Protein AF-A0A0K2TX67-F1 (afdb_monomer)

Radius of gyration: 11.94 Å; Cα contacts (8 Å, |Δi|>4): 56; chains: 1; bounding box: 27×33×27 Å

pLDDT: mean 93.98, std 7.35, range [52.59, 98.0]

Organism: Lepeophtheirus salmonis (NCBI:txid72036)

Mean predicted aligned error: 3.22 Å

Foldseek 3Di:
DPPDDPLCVVCVVDDQPFPFCCSDPPQHPVNSVVCVVVVRGGPVVLVVVCVVVVVDPVVSVVVD

Nearest PDB structures (foldseek):
  1ci4-assembly1_A  TM=9.984E-01  e=5.385E-07  Homo sapiens
  7z21-assembly1_A  TM=9.906E-01  e=8.124E-07  Homo sapiens
  6ghd-assembly1_E  TM=9.959E-01  e=1.145E-06  Homo sapiens
  2ezx-assembly1_A  TM=9.603E-01  e=2.605E-06  Homo sapiens
  7abm-assembly1_A  TM=9.622E-01  e=3.427E-06  Homo sapiens

Structure (mmCIF, N/CA/C/O backbone):
data_AF-A0A0K2TX67-F1
#
_entry.id   AF-A0A0K2TX67-F1
#
loop_
_atom_site.group_PDB
_atom_site.id
_atom_site.type_symbol
_atom_site.label_atom_id
_atom_site.label_alt_id
_atom_site.label_comp_id
_atom_site.label_asym_id
_atom_site.label_entity_id
_atom_site.label_seq_id
_atom_site.pdbx_PDB_ins_code
_atom_site.Cartn_x
_atom_site.Cartn_y
_atom_site.Cartn_z
_atom_site.occupancy
_atom_site.B_iso_or_equiv
_atom_site.auth_seq_id
_atom_site.auth_comp_id
_atom_site.auth_asym_id
_atom_site.auth_atom_id
_atom_site.pdbx_PDB_model_num
ATOM 1 N N . MET A 1 1 ? 0.118 22.979 -11.558 1.00 52.59 1 MET A N 1
ATOM 2 C CA . MET A 1 1 ? 1.247 22.176 -11.038 1.00 52.59 1 MET A CA 1
ATOM 3 C C . MET A 1 1 ? 0.688 20.898 -10.442 1.00 52.59 1 MET A C 1
ATOM 5 O O . MET A 1 1 ? -0.225 20.986 -9.635 1.00 52.59 1 MET A O 1
ATOM 9 N N . SER A 1 2 ? 1.168 19.727 -10.858 1.00 57.03 2 SER A N 1
ATOM 10 C CA . SER A 1 2 ? 0.730 18.468 -10.246 1.00 57.03 2 SER A CA 1
ATOM 11 C C . SER A 1 2 ? 1.429 18.304 -8.897 1.00 57.03 2 SER A C 1
ATOM 13 O O . SER A 1 2 ? 2.651 18.203 -8.850 1.00 57.03 2 SER A O 1
ATOM 15 N N . THR A 1 3 ? 0.652 18.287 -7.816 1.00 86.56 3 THR A N 1
ATOM 16 C CA . THR A 1 3 ? 1.113 18.203 -6.417 1.00 86.56 3 THR A CA 1
ATOM 17 C C . THR A 1 3 ? 1.632 16.816 -6.020 1.00 86.56 3 THR A C 1
ATOM 19 O O . THR A 1 3 ? 2.174 16.645 -4.933 1.00 86.56 3 THR A O 1
ATOM 22 N N . THR A 1 4 ? 1.485 15.817 -6.894 1.00 88.12 4 THR A N 1
ATOM 23 C CA . THR A 1 4 ? 1.893 14.427 -6.655 1.00 88.12 4 THR A CA 1
ATOM 24 C C . THR A 1 4 ? 3.260 14.097 -7.257 1.00 88.12 4 THR A C 1
ATOM 26 O O . THR A 1 4 ? 3.663 14.643 -8.295 1.00 88.12 4 THR A O 1
ATOM 29 N N . THR A 1 5 ? 3.960 13.159 -6.615 1.00 92.69 5 THR A N 1
ATOM 30 C CA . THR A 1 5 ? 5.283 12.674 -7.033 1.00 92.69 5 THR A CA 1
ATOM 31 C C . THR A 1 5 ? 5.216 11.862 -8.329 1.00 92.69 5 THR A C 1
ATOM 33 O O . THR A 1 5 ? 4.186 11.268 -8.649 1.00 92.69 5 THR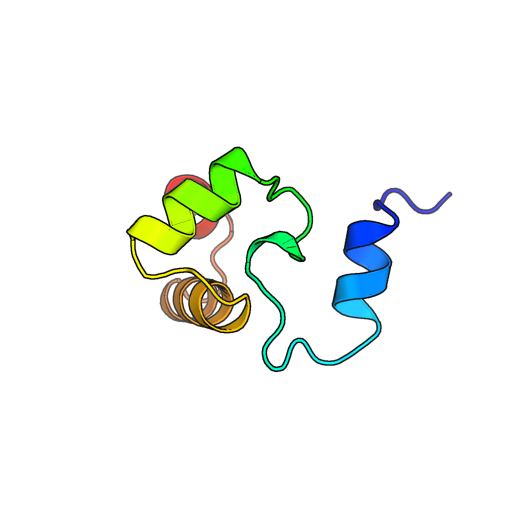 A O 1
ATOM 36 N N . GLN A 1 6 ? 6.332 11.772 -9.062 1.00 93.00 6 GLN A N 1
ATOM 37 C CA . GLN A 1 6 ? 6.420 10.915 -10.255 1.00 93.00 6 GLN A CA 1
ATOM 38 C C . GLN A 1 6 ? 6.104 9.449 -9.925 1.00 93.00 6 GLN A C 1
ATOM 40 O O . GLN A 1 6 ? 5.389 8.786 -10.668 1.00 93.00 6 GLN A O 1
ATOM 45 N N . LYS A 1 7 ? 6.566 8.971 -8.764 1.00 93.94 7 LYS A N 1
ATOM 46 C CA . LYS A 1 7 ? 6.288 7.621 -8.264 1.00 93.94 7 LYS A CA 1
ATOM 47 C C . LYS A 1 7 ? 4.790 7.347 -8.128 1.00 93.94 7 LYS A C 1
ATOM 49 O O . LYS A 1 7 ? 4.316 6.312 -8.577 1.00 93.94 7 LYS A O 1
ATOM 54 N N . HIS A 1 8 ? 4.039 8.300 -7.572 1.00 94.50 8 HIS A N 1
ATOM 55 C CA . HIS A 1 8 ? 2.584 8.198 -7.506 1.00 94.50 8 HIS A CA 1
ATOM 56 C C . HIS A 1 8 ? 1.966 8.094 -8.904 1.00 94.50 8 HIS A C 1
ATOM 58 O O . HIS A 1 8 ? 1.158 7.202 -9.136 1.00 94.50 8 HIS A O 1
ATOM 64 N N . ARG A 1 9 ? 2.380 8.960 -9.840 1.00 94.81 9 ARG A N 1
ATOM 65 C CA . ARG A 1 9 ? 1.855 8.960 -11.217 1.00 94.81 9 ARG A CA 1
ATOM 66 C C . ARG A 1 9 ? 2.105 7.633 -11.929 1.00 94.81 9 ARG A C 1
ATOM 68 O O . ARG A 1 9 ? 1.172 7.096 -12.505 1.00 94.81 9 ARG A O 1
ATOM 75 N N . ASN A 1 10 ? 3.318 7.090 -11.822 1.00 93.75 10 ASN A N 1
ATOM 76 C CA . ASN A 1 10 ? 3.681 5.796 -12.409 1.00 93.75 10 ASN A CA 1
ATOM 77 C C . ASN A 1 10 ? 2.872 4.638 -11.809 1.00 93.75 10 ASN A C 1
ATOM 79 O O . ASN A 1 10 ? 2.557 3.666 -12.491 1.00 93.75 10 ASN A O 1
ATOM 83 N N . PHE A 1 11 ? 2.556 4.710 -10.514 1.00 95.50 11 PHE A N 1
ATOM 84 C CA . PHE A 1 11 ? 1.791 3.653 -9.865 1.00 95.50 11 PHE A CA 1
ATOM 85 C C . PHE A 1 11 ? 0.330 3.642 -10.325 1.00 95.50 11 PHE A C 1
ATOM 87 O O . PHE A 1 11 ? -0.203 2.571 -10.586 1.00 95.50 11 PHE A O 1
ATOM 94 N N . VAL A 1 12 ? -0.306 4.813 -10.444 1.00 95.19 12 VAL A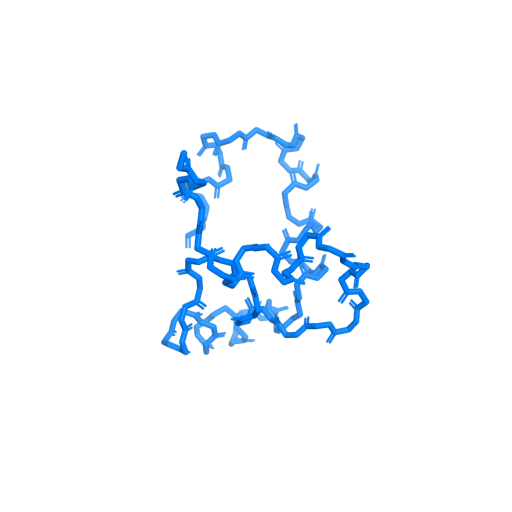 N 1
ATOM 95 C CA . VAL A 1 12 ? -1.734 4.924 -10.802 1.00 95.19 12 VAL A CA 1
ATOM 96 C C . VAL A 1 12 ? -2.005 4.882 -12.309 1.00 95.19 12 VAL A C 1
ATOM 98 O O . VAL A 1 12 ? -3.159 4.740 -12.703 1.00 95.19 12 VAL A O 1
ATOM 101 N N . SER A 1 13 ? -0.979 5.020 -13.155 1.00 95.69 13 SER A N 1
ATOM 102 C CA . SER A 1 13 ? -1.128 5.015 -14.617 1.00 95.69 13 SER A CA 1
ATOM 103 C C . SER A 1 13 ? -1.374 3.630 -15.218 1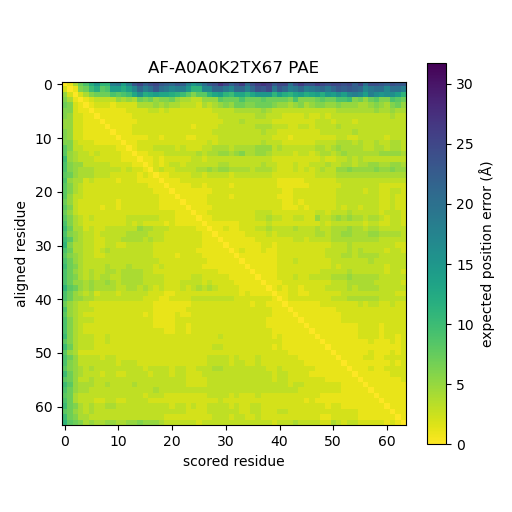.00 95.69 13 SER A C 1
ATOM 105 O O . SER A 1 13 ? -1.744 3.535 -16.383 1.00 95.69 13 SER A O 1
ATOM 107 N N . GLU A 1 14 ? -1.156 2.561 -14.455 1.00 94.50 14 GLU A N 1
ATOM 108 C CA . GLU A 1 14 ? -1.316 1.178 -14.908 1.00 94.50 14 GLU A CA 1
ATOM 109 C C . GLU A 1 14 ? -1.790 0.270 -13.757 1.00 94.50 14 GLU A C 1
ATOM 111 O O .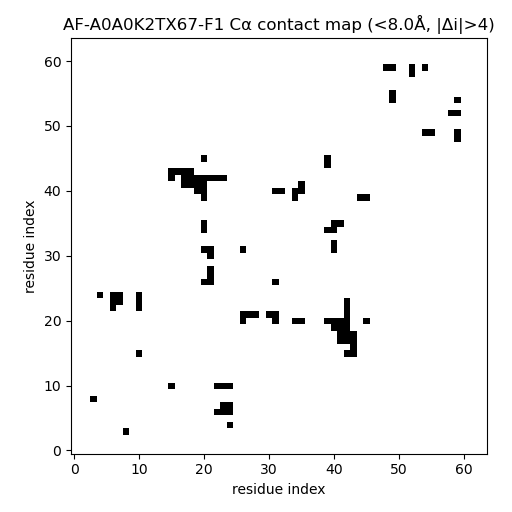 GLU A 1 14 ? -1.642 0.634 -12.586 1.00 94.50 14 GLU A O 1
ATOM 116 N N . PRO A 1 15 ? -2.353 -0.918 -14.044 1.00 96.19 15 PRO A N 1
ATOM 117 C CA . PRO A 1 15 ? -2.740 -1.874 -13.009 1.00 96.19 15 PRO A CA 1
ATOM 118 C C . PRO A 1 15 ? -1.559 -2.278 -12.116 1.00 96.19 15 PRO A C 1
ATOM 120 O O . PRO A 1 15 ? -0.435 -2.448 -12.588 1.00 96.19 15 PRO A O 1
ATOM 123 N N . MET A 1 16 ? -1.809 -2.477 -10.816 1.00 94.88 16 MET A N 1
ATOM 124 C CA . MET A 1 16 ? -0.719 -2.781 -9.881 1.00 94.88 16 MET A CA 1
ATOM 125 C C . MET A 1 16 ? -0.100 -4.167 -10.081 1.00 94.88 16 MET A C 1
ATOM 127 O O . MET A 1 16 ? 1.075 -4.327 -9.781 1.00 94.88 16 MET A O 1
ATOM 131 N N . ASN A 1 17 ? -0.864 -5.153 -10.569 1.00 94.38 17 ASN A N 1
ATOM 132 C CA . ASN A 1 17 ? -0.420 -6.539 -10.763 1.00 94.38 17 ASN A CA 1
ATOM 133 C C . ASN A 1 17 ? 0.457 -7.035 -9.590 1.00 94.38 17 ASN A C 1
ATOM 135 O O . ASN A 1 17 ? 0.090 -6.879 -8.430 1.00 94.38 17 ASN A O 1
ATOM 139 N N . GLU A 1 18 ? 1.639 -7.563 -9.898 1.00 96.06 18 GLU A N 1
ATOM 140 C CA . GLU A 1 18 ? 2.635 -8.091 -8.962 1.00 96.06 18 GLU A CA 1
ATOM 141 C C . GLU A 1 18 ? 3.675 -7.045 -8.511 1.00 96.06 18 GLU A C 1
ATOM 143 O O . GLU A 1 18 ? 4.771 -7.417 -8.069 1.00 96.06 18 GLU A O 1
ATOM 148 N N . LYS A 1 19 ? 3.372 -5.740 -8.637 1.00 96.94 19 LYS A N 1
ATOM 149 C CA . LYS A 1 19 ? 4.289 -4.666 -8.226 1.00 96.94 19 LYS A CA 1
ATOM 150 C C . LYS A 1 19 ? 4.666 -4.807 -6.745 1.00 96.94 19 LYS A C 1
ATOM 152 O O . LYS A 1 19 ? 3.801 -5.097 -5.907 1.00 96.94 19 LYS A O 1
ATOM 157 N N . PRO A 1 20 ? 5.943 -4.586 -6.394 1.00 96.81 20 PRO A N 1
ATOM 158 C CA . PRO A 1 20 ? 6.390 -4.645 -5.010 1.00 96.81 20 PRO A CA 1
ATOM 159 C C . PRO A 1 20 ? 5.742 -3.537 -4.174 1.00 96.81 20 PRO A C 1
ATOM 161 O O . PRO A 1 20 ? 5.372 -2.477 -4.681 1.00 96.81 20 PRO A O 1
ATOM 164 N N . VAL A 1 21 ? 5.659 -3.744 -2.859 1.00 96.12 21 VAL A N 1
ATOM 165 C CA . VAL A 1 21 ? 5.142 -2.740 -1.910 1.00 96.12 21 VAL A CA 1
ATOM 166 C C . VAL A 1 21 ? 5.907 -1.413 -1.989 1.00 96.12 21 VAL A C 1
ATOM 168 O O . VAL A 1 21 ? 5.349 -0.341 -1.762 1.00 96.12 21 VAL A O 1
ATOM 171 N N . THR A 1 22 ? 7.179 -1.468 -2.383 1.00 96.56 22 THR A N 1
ATOM 172 C CA . THR A 1 22 ? 8.039 -0.302 -2.578 1.00 96.56 22 THR A CA 1
ATOM 173 C C . THR A 1 22 ? 7.630 0.569 -3.753 1.00 96.56 22 THR A C 1
ATOM 175 O O . THR A 1 22 ? 8.147 1.672 -3.839 1.00 96.56 22 THR A O 1
ATOM 178 N N . ASP A 1 23 ? 6.733 0.147 -4.644 1.00 95.81 23 ASP A N 1
ATOM 179 C CA . ASP A 1 23 ? 6.241 1.006 -5.730 1.00 95.81 23 ASP A CA 1
ATOM 180 C C . ASP A 1 23 ? 5.138 1.961 -5.260 1.00 95.81 23 ASP A C 1
ATOM 182 O O . ASP A 1 23 ? 4.895 2.991 -5.894 1.00 95.81 23 ASP A O 1
ATOM 186 N N . LEU A 1 24 ? 4.524 1.689 -4.103 1.00 95.25 24 LEU A N 1
ATOM 187 C CA . LEU A 1 24 ? 3.569 2.601 -3.489 1.00 95.25 24 LEU A CA 1
ATOM 188 C C . LEU A 1 24 ? 4.257 3.918 -3.106 1.00 95.25 24 LEU A C 1
ATOM 190 O O . LEU A 1 24 ? 5.355 3.970 -2.535 1.00 95.25 24 LEU A O 1
ATOM 194 N N . ALA A 1 25 ? 3.595 5.025 -3.435 1.00 94.69 25 ALA A N 1
ATOM 195 C CA . ALA A 1 25 ? 4.070 6.349 -3.068 1.00 94.69 25 ALA A CA 1
ATOM 196 C C . ALA A 1 25 ? 4.139 6.488 -1.536 1.00 94.69 25 ALA A C 1
ATOM 198 O O . ALA A 1 25 ? 3.214 6.096 -0.834 1.00 94.69 25 ALA A O 1
ATOM 199 N N . GLY A 1 26 ? 5.241 7.043 -1.024 1.00 92.38 26 GLY A N 1
ATOM 200 C CA . GLY A 1 26 ? 5.497 7.158 0.419 1.00 92.38 26 GLY A CA 1
ATOM 201 C C . GLY A 1 26 ? 6.223 5.959 1.041 1.00 92.38 26 GLY A C 1
ATOM 202 O O . GLY A 1 26 ? 6.832 6.114 2.095 1.00 92.38 26 GLY A O 1
ATOM 203 N N . ILE A 1 27 ? 6.266 4.800 0.373 1.00 94.69 27 ILE A N 1
ATOM 204 C CA . ILE A 1 27 ? 6.968 3.609 0.875 1.00 94.69 27 ILE A CA 1
ATOM 205 C C . ILE A 1 27 ? 8.374 3.541 0.271 1.00 94.69 27 ILE A C 1
ATOM 207 O O . ILE A 1 27 ? 8.545 3.263 -0.914 1.00 94.69 27 ILE A O 1
ATOM 211 N N . GLY A 1 28 ? 9.394 3.843 1.075 1.00 93.88 28 GLY A N 1
ATOM 212 C CA . GLY A 1 28 ? 10.807 3.656 0.715 1.00 93.88 28 GLY A CA 1
ATOM 213 C C . GLY A 1 28 ? 11.319 2.249 1.043 1.00 93.88 28 GLY A C 1
ATOM 214 O O . GLY A 1 28 ? 10.579 1.424 1.572 1.00 93.88 28 GLY A O 1
ATOM 215 N N . GLU A 1 29 ? 12.604 1.978 0.800 1.00 94.00 29 GL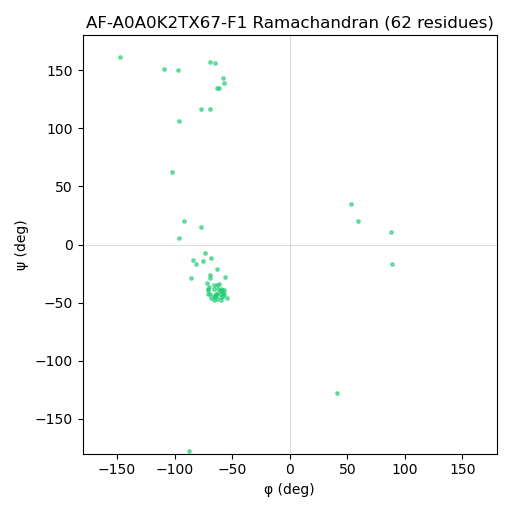U A N 1
ATOM 216 C CA . GLU A 1 29 ? 13.198 0.652 1.048 1.00 94.00 29 GLU A CA 1
ATOM 217 C C . GLU A 1 29 ? 13.094 0.190 2.506 1.00 94.00 29 GLU A C 1
ATOM 219 O O . GLU A 1 29 ? 12.833 -0.981 2.768 1.00 94.00 29 GLU A O 1
ATOM 224 N N . VAL A 1 30 ? 13.284 1.099 3.468 1.00 95.19 30 VAL A N 1
ATOM 225 C CA . VAL A 1 30 ? 13.257 0.759 4.900 1.00 95.19 30 VAL A CA 1
ATOM 226 C C . VAL A 1 30 ? 11.860 0.307 5.328 1.00 95.19 30 VAL A C 1
ATOM 228 O O . VAL A 1 30 ? 11.717 -0.733 5.972 1.00 95.19 30 VAL A O 1
ATOM 231 N N . LEU A 1 31 ? 10.828 1.063 4.942 1.00 93.44 31 LEU A N 1
ATOM 232 C CA . LEU A 1 31 ? 9.431 0.701 5.192 1.00 93.44 31 LEU A CA 1
ATOM 233 C C . LEU A 1 31 ? 9.051 -0.560 4.415 1.00 93.44 31 LEU A C 1
ATOM 235 O O . LEU A 1 31 ? 8.495 -1.480 5.003 1.00 93.44 31 LEU A O 1
ATOM 239 N N . GLY A 1 32 ? 9.440 -0.655 3.141 1.00 95.38 32 GLY A N 1
ATOM 240 C CA . GLY A 1 32 ? 9.179 -1.825 2.306 1.00 95.38 32 GLY A CA 1
ATOM 241 C C . GLY A 1 32 ? 9.765 -3.116 2.880 1.00 95.38 32 GLY A C 1
ATOM 242 O O . GLY A 1 32 ? 9.073 -4.127 2.921 1.00 95.38 32 GLY A O 1
ATOM 243 N N . LYS A 1 33 ? 10.991 -3.086 3.421 1.00 95.88 33 LYS A N 1
ATOM 244 C CA . LYS A 1 33 ? 11.600 -4.245 4.101 1.00 95.88 33 LYS A CA 1
ATOM 245 C C . LYS A 1 33 ? 10.834 -4.644 5.366 1.00 95.88 33 LYS A C 1
ATOM 247 O O . LYS A 1 33 ? 10.588 -5.829 5.578 1.00 95.88 33 LYS A O 1
ATOM 252 N N . ARG A 1 34 ? 10.421 -3.674 6.192 1.00 94.94 34 ARG A N 1
ATOM 253 C CA . ARG A 1 34 ? 9.611 -3.940 7.399 1.00 94.94 34 ARG A CA 1
ATOM 254 C C . ARG A 1 34 ? 8.244 -4.524 7.043 1.00 94.94 34 ARG A C 1
ATOM 256 O O . ARG A 1 34 ? 7.816 -5.484 7.674 1.00 94.94 34 ARG A O 1
ATOM 263 N N . MET A 1 35 ? 7.586 -3.986 6.021 1.00 94.50 35 MET A N 1
ATOM 264 C CA . MET A 1 35 ? 6.308 -4.497 5.524 1.00 94.50 35 MET A CA 1
ATOM 265 C C . MET A 1 35 ? 6.461 -5.907 4.945 1.00 94.50 35 MET A C 1
ATOM 267 O O . MET A 1 35 ? 5.722 -6.804 5.345 1.00 94.50 35 MET A O 1
ATOM 271 N N . GLY A 1 36 ? 7.494 -6.147 4.132 1.00 94.94 36 GLY A N 1
ATOM 272 C CA . GLY A 1 36 ? 7.822 -7.471 3.601 1.00 94.94 36 GLY A CA 1
ATOM 273 C C . GLY A 1 36 ? 8.050 -8.516 4.696 1.00 94.94 36 GLY A C 1
ATOM 274 O O . GLY A 1 36 ? 7.494 -9.605 4.618 1.00 94.94 36 GLY A O 1
ATOM 275 N N . SER A 1 37 ? 8.758 -8.172 5.781 1.00 95.31 37 SER A N 1
ATOM 276 C CA . SER A 1 37 ? 8.943 -9.090 6.924 1.00 95.31 37 SER A CA 1
ATOM 277 C C . SER A 1 37 ? 7.645 -9.468 7.651 1.00 95.31 37 SER A C 1
ATOM 279 O O . SER A 1 37 ? 7.597 -10.492 8.323 1.00 95.31 37 SER A O 1
ATOM 281 N N . LYS A 1 38 ? 6.586 -8.662 7.500 1.00 94.50 38 LYS A N 1
ATOM 282 C CA . LYS A 1 38 ? 5.243 -8.919 8.041 1.00 94.50 38 LYS A CA 1
ATOM 283 C C . LYS A 1 38 ? 4.300 -9.576 7.020 1.00 94.50 38 LYS A C 1
ATOM 285 O O . LYS A 1 38 ? 3.118 -9.721 7.312 1.00 94.50 38 LYS A O 1
ATOM 290 N N . GLY A 1 39 ? 4.795 -9.941 5.834 1.00 95.12 39 GLY A N 1
ATOM 291 C CA . GLY A 1 39 ? 4.000 -10.538 4.755 1.00 95.12 39 GLY A CA 1
ATOM 292 C C . GLY A 1 39 ? 3.344 -9.536 3.797 1.00 95.12 39 GLY A C 1
ATOM 293 O O . GLY A 1 39 ? 2.516 -9.934 2.989 1.00 95.12 39 GLY A O 1
ATOM 294 N N . PHE A 1 40 ? 3.701 -8.249 3.864 1.00 96.25 40 PHE A N 1
ATOM 295 C CA . PHE A 1 40 ? 3.231 -7.197 2.952 1.00 96.25 40 PHE A CA 1
ATOM 296 C C . PHE A 1 40 ? 4.319 -6.857 1.922 1.00 96.25 40 PHE A C 1
ATOM 298 O O . PHE A 1 40 ? 4.855 -5.751 1.901 1.00 96.25 40 PHE A O 1
ATOM 305 N N . ASP A 1 41 ? 4.702 -7.830 1.102 1.00 94.38 41 ASP A N 1
ATOM 306 C CA . ASP A 1 41 ? 5.759 -7.717 0.090 1.00 94.38 41 ASP A CA 1
ATOM 307 C C . ASP A 1 41 ? 5.259 -7.137 -1.249 1.00 94.38 41 ASP A C 1
ATOM 309 O O . ASP A 1 41 ? 6.009 -6.453 -1.954 1.00 94.38 41 ASP A O 1
ATOM 313 N N . LYS A 1 42 ? 3.979 -7.345 -1.576 1.00 97.38 42 LYS A N 1
ATOM 314 C CA . LYS A 1 42 ? 3.323 -6.853 -2.798 1.00 97.38 42 LYS A CA 1
ATOM 315 C C . LYS A 1 42 ? 2.318 -5.737 -2.531 1.00 97.38 42 LYS A C 1
ATOM 317 O O . LYS A 1 42 ? 1.651 -5.699 -1.496 1.00 97.38 42 LYS A O 1
ATOM 322 N N . ALA A 1 43 ? 2.139 -4.853 -3.513 1.00 97.06 43 ALA A N 1
ATOM 323 C CA . ALA A 1 43 ? 1.202 -3.735 -3.413 1.00 97.06 43 ALA A CA 1
ATOM 324 C C . ALA A 1 43 ? -0.260 -4.192 -3.234 1.00 97.06 43 ALA A C 1
ATOM 326 O O . ALA A 1 43 ? -1.018 -3.552 -2.502 1.00 97.06 43 ALA A O 1
ATOM 327 N N . TYR A 1 44 ? -0.653 -5.322 -3.835 1.00 97.06 44 TYR A N 1
ATOM 328 C CA . TYR A 1 44 ? -2.019 -5.842 -3.707 1.00 97.06 44 TYR A CA 1
ATOM 329 C C . TYR A 1 44 ? -2.340 -6.351 -2.298 1.00 97.06 44 TYR A C 1
ATOM 331 O O . TYR A 1 44 ? -3.498 -6.306 -1.890 1.00 97.06 44 TYR A O 1
ATOM 339 N N . VAL A 1 45 ? -1.338 -6.779 -1.522 1.00 96.88 45 VAL A N 1
ATOM 340 C CA . VAL A 1 45 ? -1.542 -7.200 -0.127 1.00 96.88 45 VAL A CA 1
ATOM 341 C C . VAL A 1 45 ? -1.898 -5.984 0.730 1.00 96.88 45 VAL A C 1
ATOM 343 O O . VAL A 1 45 ? -2.845 -6.021 1.515 1.00 96.88 45 VAL A O 1
ATOM 346 N N . VAL A 1 46 ? -1.205 -4.860 0.512 1.00 96.50 46 VAL A N 1
ATOM 347 C CA . VAL A 1 46 ? -1.526 -3.579 1.162 1.00 96.50 46 VAL A CA 1
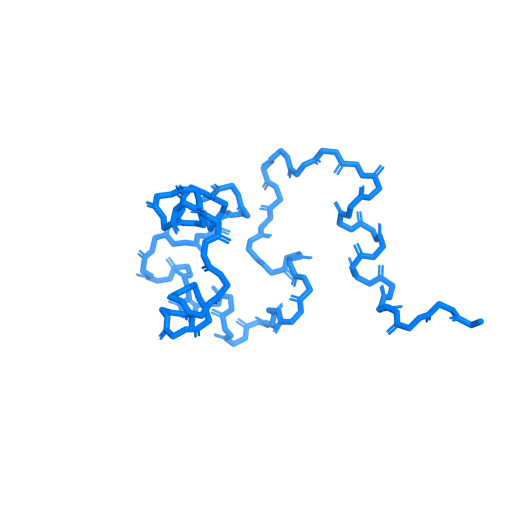ATOM 348 C C . VAL A 1 46 ? -2.892 -3.052 0.712 1.00 96.50 46 VAL A C 1
ATOM 350 O O . VAL A 1 46 ? -3.658 -2.555 1.539 1.00 96.50 46 VAL A O 1
ATOM 353 N N . LEU A 1 47 ? -3.249 -3.214 -0.570 1.00 96.50 47 LEU A N 1
ATOM 354 C CA . LEU A 1 47 ? -4.605 -2.917 -1.041 1.00 96.50 47 LEU A CA 1
ATOM 355 C C . LEU A 1 47 ? -5.650 -3.775 -0.309 1.00 96.50 47 LEU A C 1
ATOM 357 O O . LEU A 1 47 ? -6.684 -3.248 0.089 1.00 96.50 47 LEU A O 1
ATOM 361 N N . GLY A 1 48 ? -5.388 -5.067 -0.099 1.00 97.00 48 GLY A N 1
ATOM 362 C CA . GLY A 1 48 ? -6.271 -5.957 0.656 1.00 97.00 48 GLY A CA 1
ATOM 363 C C . GLY A 1 48 ? -6.579 -5.417 2.054 1.00 97.00 48 GLY A C 1
ATOM 364 O O . GLY A 1 48 ? -7.746 -5.327 2.436 1.00 97.00 48 GLY A O 1
ATOM 365 N N . GLN A 1 49 ? -5.554 -4.949 2.771 1.00 96.75 49 GLN A N 1
ATOM 366 C CA . GLN A 1 49 ? -5.730 -4.314 4.079 1.00 96.75 49 GLN A CA 1
ATOM 367 C C . GLN A 1 49 ? -6.551 -3.019 4.001 1.00 96.75 49 GLN A C 1
ATOM 369 O O . GLN A 1 49 ? -7.449 -2.801 4.814 1.00 96.75 49 GLN A O 1
ATOM 374 N N . PHE A 1 50 ? -6.295 -2.172 3.002 1.00 97.12 50 PHE A N 1
ATOM 375 C CA . PHE A 1 50 ? -7.080 -0.953 2.782 1.00 97.1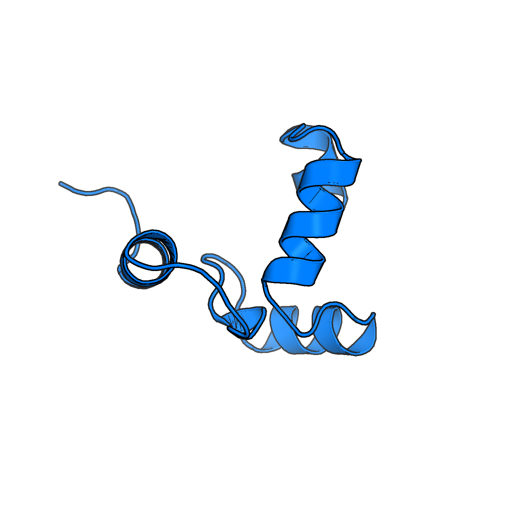2 50 PHE A CA 1
ATOM 376 C C . PHE A 1 50 ? -8.568 -1.255 2.539 1.00 97.12 50 PHE A C 1
ATOM 378 O O . PHE A 1 50 ? -9.448 -0.543 3.030 1.00 97.12 50 PHE A O 1
ATOM 385 N N . LEU A 1 51 ? -8.864 -2.331 1.805 1.00 97.75 51 LEU A N 1
ATOM 386 C CA . LEU A 1 51 ? -10.231 -2.782 1.550 1.00 97.75 51 LEU A CA 1
ATOM 387 C C . LEU A 1 51 ? -10.888 -3.384 2.799 1.00 97.75 51 LEU A C 1
ATOM 389 O O . LEU A 1 51 ? -12.064 -3.109 3.041 1.00 97.75 51 LEU A O 1
ATOM 393 N N . LEU A 1 52 ? -10.141 -4.132 3.617 1.00 97.75 52 LEU A N 1
ATOM 394 C CA . LEU A 1 52 ? -10.620 -4.677 4.893 1.00 97.75 52 LEU A CA 1
ATOM 395 C C . LEU A 1 52 ? -11.038 -3.555 5.852 1.00 97.75 52 LEU A C 1
ATOM 397 O O . LEU A 1 52 ? -12.098 -3.625 6.473 1.00 97.75 52 LEU A O 1
ATOM 401 N N . LEU A 1 53 ? -10.273 -2.462 5.877 1.00 97.94 53 LEU A N 1
ATOM 402 C CA . LEU A 1 53 ? -10.593 -1.241 6.621 1.00 97.94 53 LEU A CA 1
ATOM 403 C C . LEU A 1 53 ? -11.660 -0.365 5.938 1.00 97.94 53 LEU A C 1
ATOM 405 O O . LEU A 1 53 ? -11.827 0.801 6.288 1.00 97.94 53 LEU A O 1
ATOM 409 N N . LYS A 1 54 ? -12.400 -0.900 4.956 1.00 97.62 54 LYS A N 1
ATOM 410 C CA . LYS A 1 54 ? -13.475 -0.212 4.217 1.00 97.62 54 LYS A CA 1
ATOM 411 C C . LYS A 1 54 ? -13.042 1.125 3.610 1.00 97.62 54 LYS A C 1
ATOM 413 O O . LYS A 1 54 ? -13.839 2.058 3.534 1.00 97.62 54 LYS A O 1
ATOM 418 N N . LYS A 1 55 ? -11.785 1.222 3.164 1.00 97.50 55 LYS A N 1
ATOM 419 C CA . LYS A 1 55 ? -11.185 2.454 2.629 1.00 97.50 55 LYS A CA 1
ATOM 420 C C . LYS A 1 55 ? -11.179 3.621 3.631 1.00 97.50 55 LYS A C 1
ATOM 422 O O . LYS A 1 55 ? -11.081 4.778 3.223 1.00 97.50 55 LYS A O 1
ATOM 427 N N . ASN A 1 56 ? -11.297 3.336 4.930 1.00 98.00 56 ASN A N 1
ATOM 428 C CA . ASN A 1 56 ? -11.217 4.349 5.971 1.00 98.00 56 ASN A CA 1
ATOM 429 C C . ASN A 1 56 ? -9.779 4.871 6.050 1.00 98.00 56 ASN A C 1
ATOM 431 O O . ASN A 1 56 ? -8.847 4.122 6.343 1.00 98.00 56 ASN A O 1
ATOM 435 N N . LYS A 1 57 ? -9.614 6.163 5.763 1.00 95.50 57 LYS A N 1
ATOM 436 C CA . LYS A 1 57 ? -8.308 6.814 5.717 1.00 95.50 57 LYS A CA 1
ATOM 437 C C . LYS A 1 57 ? -7.613 6.797 7.076 1.00 95.50 57 LYS A C 1
ATOM 439 O O . LYS A 1 57 ? -6.436 6.464 7.125 1.00 95.50 57 LYS A O 1
ATOM 444 N N . ASP A 1 58 ? -8.322 7.145 8.142 1.00 96.88 58 ASP A N 1
ATOM 445 C CA . ASP A 1 58 ?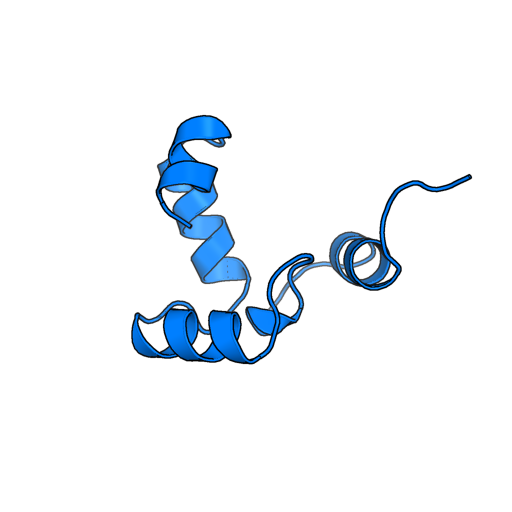 -7.724 7.327 9.464 1.00 96.88 58 ASP A CA 1
ATOM 446 C C . ASP A 1 58 ? -7.257 5.985 10.030 1.00 96.88 58 ASP A C 1
ATOM 448 O O . ASP A 1 58 ? -6.097 5.852 10.406 1.00 96.88 58 ASP A O 1
ATOM 452 N N . LEU A 1 59 ? -8.104 4.952 9.941 1.00 97.31 59 LEU A N 1
ATOM 453 C CA . LEU A 1 59 ? -7.741 3.592 10.352 1.00 97.31 59 LEU A CA 1
ATOM 454 C C . LEU A 1 59 ? -6.578 3.026 9.530 1.00 97.31 59 LEU A C 1
ATOM 456 O O . LEU A 1 59 ? -5.729 2.313 10.058 1.00 97.31 59 LEU A O 1
ATOM 460 N N . PHE A 1 60 ? -6.538 3.311 8.226 1.00 96.44 60 PHE A N 1
ATOM 461 C CA . P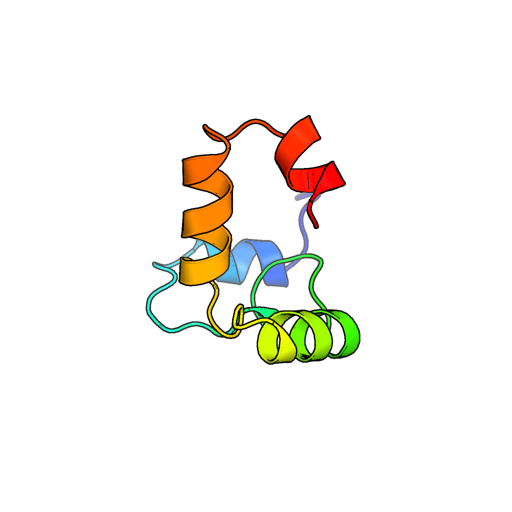HE A 1 60 ? -5.460 2.821 7.371 1.00 96.44 60 PHE A CA 1
ATOM 462 C C . PHE A 1 60 ? -4.130 3.516 7.664 1.00 96.44 60 PHE A C 1
ATOM 464 O O . PHE A 1 60 ? -3.097 2.857 7.654 1.00 96.44 60 PHE A O 1
ATOM 471 N N . VAL A 1 61 ? -4.147 4.823 7.936 1.00 94.38 61 VAL A N 1
ATOM 472 C CA . VAL A 1 61 ? -2.943 5.581 8.304 1.00 94.38 61 VAL A CA 1
ATOM 473 C C . VAL A 1 61 ? -2.450 5.201 9.699 1.00 94.38 61 VAL A C 1
ATOM 475 O O . VAL A 1 61 ? -1.247 5.123 9.891 1.00 94.38 61 VAL A O 1
ATOM 478 N N . GLU A 1 62 ? -3.345 4.934 10.652 1.00 95.69 62 GLU A N 1
ATOM 479 C CA . GLU A 1 62 ? -2.975 4.444 11.988 1.00 95.69 62 GLU A CA 1
ATOM 480 C C . GLU A 1 62 ? -2.345 3.042 11.942 1.00 95.69 62 GLU A C 1
ATOM 482 O O . GLU A 1 62 ? -1.442 2.731 12.716 1.00 95.69 62 GLU A O 1
ATOM 487 N N . TRP A 1 63 ? -2.809 2.194 11.023 1.00 93.88 63 TRP A N 1
ATOM 488 C CA . TRP A 1 63 ? -2.259 0.856 10.822 1.00 93.88 63 TRP A CA 1
ATOM 489 C C . TRP A 1 63 ? -0.865 0.848 10.161 1.00 93.88 63 TRP A C 1
ATOM 491 O O . TRP A 1 63 ? -0.078 -0.066 10.435 1.00 93.88 63 TRP A O 1
ATOM 501 N N . LEU A 1 64 ? -0.593 1.806 9.266 1.00 89.25 64 LEU A N 1
ATOM 502 C CA . LEU A 1 64 ? 0.598 1.853 8.405 1.00 89.25 64 LEU A CA 1
ATOM 503 C C . LEU A 1 64 ? 1.870 2.276 9.162 1.00 89.25 64 LEU A C 1
ATOM 505 O O . LEU A 1 64 ? 2.891 1.560 9.018 1.00 89.25 64 LEU A O 1
#

Solvent-accessible surface area (backbone atoms only — not comparable to full-atom values): 3792 Å² total; per-residue (Å²): 132,80,92,68,54,70,54,42,52,64,45,73,75,48,83,62,75,88,40,45,28,48,53,44,66,93,34,47,70,72,55,27,51,56,34,33,78,74,71,33,48,34,40,57,53,53,48,50,52,38,55,74,54,70,67,40,62,66,65,47,60,74,70,105

Secondary structure (DSSP, 8-state):
---S-HHHHHHHTS--TT-BGGGSTT--HHHHHHHHHTT--BHHHHHHHHHHTTT-HHHHHHH-

InterPro domains:
  IPR004122 Barrier- to-autointegration factor, BAF [PF02961] (2-64)
  IPR004122 Barrier- to-autointegration factor, BAF [SM01023] (1-64)
  IPR036617 Barrier-to-autointegration factor, BAF superfamily [G3DSA:1.10.150.40] (3-64)
  IPR036617 Barrier-to-autointegration factor, BAF superfamily [SSF47798] (3-64)
  IPR051387 Barrier-to-autointegration factor [PTHR47507] (1-64)

Sequence (64 aa):
MSTTTQKHRNFVSEPMNEKPVTDLAGIGEVLGKRMGSKGFDKAYVVLGQFLLLKKNKDLFVEWL